Protein AF-A0A920DZ62-F1 (afdb_monomer)

pLDDT: mean 83.62, std 14.84, range [35.47, 98.31]

Foldseek 3Di:
DDPVPPVVVLVVVLLVVLVVCLVVVPDVVVLVVVLVVLVVVLVVLVVVLVVVLVCLVVPPPDPVVSVVSNVVSVVVNVSVNVSSVSSSVSSVVSNVVNVVVVD

Structure (mmCIF, N/CA/C/O backbone):
data_AF-A0A920DZ62-F1
#
_entry.id   AF-A0A920DZ62-F1
#
loop_
_atom_site.group_PDB
_atom_site.id
_atom_site.type_symbol
_atom_site.label_atom_id
_atom_site.label_alt_id
_atom_site.label_comp_id
_atom_site.label_asym_id
_atom_site.label_entity_id
_atom_site.label_seq_id
_atom_site.pdbx_PDB_ins_code
_atom_site.Cartn_x
_atom_site.Cartn_y
_atom_site.Cartn_z
_atom_site.occupancy
_atom_site.B_iso_or_equiv
_atom_site.auth_seq_id
_atom_site.auth_comp_id
_atom_site.auth_asym_id
_atom_site.auth_atom_id
_atom_site.pdbx_PDB_model_num
ATOM 1 N N . MET A 1 1 ? -17.264 12.840 -3.967 1.00 35.47 1 MET A N 1
ATOM 2 C CA . MET A 1 1 ? -15.870 12.625 -4.406 1.00 35.47 1 MET A CA 1
ATOM 3 C C . MET A 1 1 ? -15.793 11.176 -4.849 1.00 35.47 1 MET A C 1
ATOM 5 O O . MET A 1 1 ? -16.189 10.327 -4.066 1.00 35.47 1 MET A O 1
ATOM 9 N N . ASN A 1 2 ? -15.439 10.908 -6.109 1.00 47.06 2 ASN A N 1
ATOM 10 C CA . ASN A 1 2 ? -15.411 9.547 -6.656 1.00 47.06 2 ASN A CA 1
ATOM 11 C C . ASN A 1 2 ? -14.110 8.861 -6.224 1.00 47.06 2 ASN A C 1
ATOM 13 O O . ASN A 1 2 ? -13.047 9.218 -6.724 1.00 47.06 2 ASN A O 1
ATOM 17 N N . GLU A 1 3 ? -14.196 7.895 -5.312 1.00 51.69 3 GLU A N 1
ATOM 18 C CA . GLU A 1 3 ? -13.061 7.081 -4.840 1.00 51.69 3 GLU A CA 1
ATOM 19 C C . GLU A 1 3 ? -12.366 6.317 -5.983 1.00 51.69 3 GLU A C 1
ATOM 21 O O . GLU A 1 3 ? -11.165 6.068 -5.920 1.00 51.69 3 GLU A O 1
ATOM 26 N N . GLU A 1 4 ? -13.082 6.045 -7.080 1.00 53.84 4 GLU A N 1
ATOM 27 C CA . GLU A 1 4 ? -12.525 5.455 -8.305 1.00 53.84 4 GLU A CA 1
ATOM 28 C C . GLU A 1 4 ? -11.448 6.317 -8.987 1.00 53.84 4 GLU A C 1
ATOM 30 O O . GLU A 1 4 ? -10.603 5.772 -9.694 1.00 53.84 4 GLU A O 1
ATOM 35 N N . ASN A 1 5 ? -11.446 7.644 -8.804 1.00 63.09 5 ASN A N 1
ATOM 36 C CA . ASN A 1 5 ? -10.554 8.515 -9.581 1.00 63.09 5 ASN A CA 1
ATOM 37 C C . ASN A 1 5 ? -9.107 8.495 -9.080 1.00 63.09 5 ASN A C 1
ATOM 39 O O . ASN A 1 5 ? -8.189 8.426 -9.893 1.00 63.09 5 ASN A O 1
ATOM 43 N N . ASN A 1 6 ? -8.890 8.507 -7.764 1.00 66.38 6 ASN A N 1
ATOM 44 C CA . ASN A 1 6 ? -7.539 8.660 -7.220 1.00 66.38 6 ASN A CA 1
ATOM 45 C C . ASN A 1 6 ? -6.709 7.381 -7.417 1.00 66.38 6 ASN A C 1
ATOM 47 O O . ASN A 1 6 ? -5.567 7.441 -7.860 1.00 66.38 6 ASN A O 1
ATOM 51 N N . TRP A 1 7 ? -7.292 6.206 -7.160 1.00 74.50 7 TRP A N 1
ATOM 52 C CA . TRP A 1 7 ? -6.597 4.926 -7.348 1.00 74.50 7 TRP A CA 1
ATOM 53 C C . TRP A 1 7 ? -6.285 4.627 -8.813 1.00 74.50 7 TRP A C 1
ATOM 55 O O . TRP A 1 7 ? -5.259 4.019 -9.127 1.00 74.50 7 TRP A O 1
ATOM 65 N N . LYS A 1 8 ? -7.156 5.083 -9.717 1.00 78.06 8 LYS A N 1
ATOM 66 C CA . LYS A 1 8 ? -6.946 4.956 -11.153 1.00 78.06 8 LYS A CA 1
ATOM 67 C C . LYS A 1 8 ? -5.798 5.838 -11.638 1.00 78.06 8 LYS A C 1
ATOM 69 O O . LYS A 1 8 ? -4.919 5.316 -12.314 1.00 78.06 8 LYS A O 1
ATOM 74 N N . GLU A 1 9 ? -5.759 7.112 -11.241 1.00 81.50 9 GLU A N 1
ATOM 75 C CA . GLU A 1 9 ? -4.641 8.014 -11.570 1.00 81.50 9 GLU A CA 1
ATOM 76 C C . GLU A 1 9 ? -3.300 7.441 -11.095 1.00 81.50 9 GLU A C 1
ATOM 78 O O . GLU A 1 9 ? -2.350 7.345 -11.869 1.00 81.50 9 GLU A O 1
ATOM 83 N N . PHE A 1 10 ? -3.247 6.941 -9.861 1.00 71.75 10 PHE A N 1
ATOM 84 C CA . PHE A 1 10 ? -2.046 6.300 -9.328 1.00 71.75 10 PHE A CA 1
ATOM 85 C C . PHE A 1 10 ? -1.635 5.031 -10.101 1.00 71.75 10 PHE A C 1
ATOM 87 O O . PHE A 1 10 ? -0.449 4.803 -10.354 1.00 71.75 10 PHE A O 1
ATOM 94 N N . SER A 1 11 ? -2.593 4.189 -10.501 1.00 76.00 11 SER A N 1
ATOM 95 C CA . SER A 1 11 ? -2.324 3.003 -11.333 1.00 76.00 11 SER A CA 1
ATOM 96 C C . SER A 1 11 ? -1.810 3.377 -12.731 1.00 76.00 11 SER A C 1
ATOM 98 O O . SER A 1 11 ? -0.910 2.718 -13.279 1.00 76.00 11 SER A O 1
ATOM 100 N N . ASP A 1 12 ? -2.344 4.457 -13.302 1.00 84.12 12 ASP A N 1
ATOM 101 C CA . ASP A 1 12 ? -1.895 5.016 -14.574 1.00 84.12 12 ASP A CA 1
ATOM 102 C C . ASP A 1 12 ? -0.456 5.548 -14.458 1.00 84.12 12 ASP A C 1
ATOM 104 O O . ASP A 1 12 ? 0.379 5.253 -15.320 1.00 84.12 12 ASP A O 1
ATOM 108 N N . ASP A 1 13 ? -0.114 6.219 -13.356 1.00 83.69 13 ASP A N 1
ATOM 109 C CA . ASP A 1 13 ? 1.241 6.704 -13.078 1.00 83.69 13 ASP A CA 1
ATOM 110 C C . ASP A 1 13 ? 2.265 5.572 -12.954 1.00 83.69 13 ASP A C 1
ATOM 112 O O . ASP A 1 13 ? 3.330 5.642 -13.578 1.00 83.69 13 ASP A O 1
ATOM 116 N N . ILE A 1 14 ? 1.938 4.479 -12.250 1.00 81.31 14 ILE A N 1
ATOM 117 C CA . ILE A 1 14 ? 2.798 3.282 -12.219 1.00 81.31 14 ILE A CA 1
ATOM 118 C C . ILE A 1 14 ? 3.006 2.742 -13.636 1.00 81.31 14 ILE A C 1
ATOM 120 O O . ILE A 1 14 ? 4.122 2.388 -14.028 1.00 81.31 14 ILE A O 1
ATOM 124 N N . SER A 1 15 ? 1.932 2.653 -14.420 1.00 80.69 15 SER A N 1
ATOM 125 C CA . SER A 1 15 ? 2.000 2.130 -15.787 1.00 80.69 15 SER A CA 1
ATOM 126 C C . SER A 1 15 ? 2.893 3.002 -16.671 1.00 80.69 15 SER A C 1
ATOM 128 O O . SER A 1 15 ? 3.674 2.490 -17.475 1.00 80.69 15 SER A O 1
ATOM 130 N N . ASN A 1 16 ? 2.825 4.320 -16.499 1.00 83.62 16 ASN A N 1
ATOM 131 C CA . ASN A 1 16 ? 3.673 5.274 -17.204 1.00 83.62 16 ASN A CA 1
ATOM 132 C C . ASN A 1 16 ? 5.134 5.195 -16.746 1.00 83.62 16 ASN A C 1
ATOM 134 O O . ASN A 1 16 ? 6.036 5.253 -17.583 1.00 83.62 16 ASN A O 1
ATOM 138 N N . MET A 1 17 ? 5.382 5.008 -15.449 1.00 82.19 17 MET A N 1
ATOM 139 C CA . MET A 1 17 ? 6.719 4.766 -14.905 1.00 82.19 17 MET A CA 1
ATOM 140 C C . MET A 1 17 ? 7.337 3.493 -15.499 1.00 82.19 17 MET A C 1
ATOM 142 O O . MET A 1 17 ? 8.450 3.542 -16.015 1.00 82.19 17 MET A O 1
ATOM 146 N N . SER A 1 18 ? 6.594 2.381 -15.519 1.00 79.69 18 SER A N 1
ATOM 147 C CA . SER A 1 18 ? 7.035 1.114 -16.124 1.00 79.69 18 SER A CA 1
ATOM 148 C C . SER A 1 18 ? 7.407 1.281 -17.604 1.00 79.69 18 SER A C 1
ATOM 150 O O . SER A 1 18 ? 8.473 0.834 -18.025 1.00 79.69 18 SER A O 1
ATOM 152 N N . LYS A 1 19 ? 6.608 2.018 -18.392 1.00 81.31 19 LYS A N 1
ATOM 153 C CA . LYS A 1 19 ? 6.938 2.339 -19.797 1.00 81.31 19 LYS A CA 1
ATOM 154 C C . LYS A 1 19 ? 8.250 3.121 -19.936 1.00 81.31 19 LYS A C 1
ATOM 156 O O . LYS A 1 19 ? 9.039 2.814 -20.825 1.00 81.31 19 LYS A O 1
ATOM 161 N N . LYS A 1 20 ? 8.496 4.105 -19.064 1.00 81.88 20 LYS A N 1
ATOM 162 C CA . LYS A 1 20 ? 9.750 4.882 -19.055 1.00 81.88 20 LYS A CA 1
ATOM 163 C C . LYS A 1 20 ? 10.961 4.023 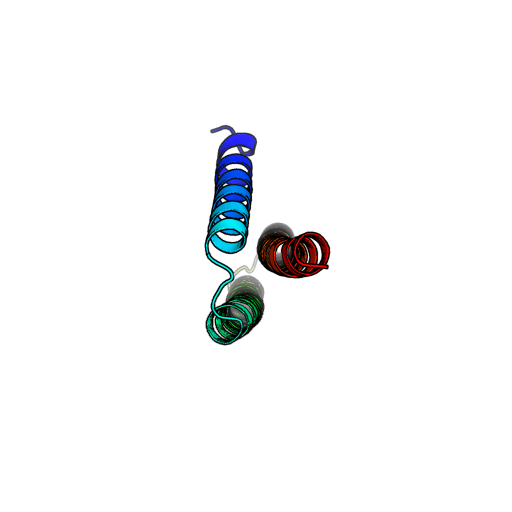-18.684 1.00 81.88 20 LYS A C 1
ATOM 165 O O . LYS A 1 20 ? 12.047 4.247 -19.207 1.00 81.88 20 LYS A O 1
ATOM 170 N N . ILE A 1 21 ? 10.783 3.044 -17.800 1.00 76.38 21 ILE A N 1
ATOM 171 C CA . ILE A 1 21 ? 11.838 2.082 -17.454 1.00 76.38 21 ILE A CA 1
ATOM 172 C C . ILE A 1 21 ? 12.141 1.192 -18.661 1.00 76.38 21 ILE A C 1
ATOM 174 O O . ILE A 1 21 ? 13.303 1.085 -19.043 1.00 76.38 21 ILE A O 1
ATOM 178 N N . LYS A 1 22 ? 11.108 0.658 -19.335 1.00 74.00 22 LYS A N 1
ATOM 179 C CA . LYS A 1 22 ? 11.269 -0.095 -20.595 1.00 74.00 22 LYS A CA 1
ATOM 180 C C . LYS A 1 22 ? 12.102 0.677 -21.622 1.00 74.00 22 LYS A C 1
ATOM 182 O O . LYS A 1 22 ? 13.053 0.131 -22.178 1.00 74.00 22 LYS A O 1
ATOM 187 N N . SER A 1 23 ? 11.797 1.959 -21.838 1.00 75.38 23 SER A N 1
ATOM 188 C CA . SER A 1 23 ? 12.507 2.773 -22.832 1.00 75.38 23 SER A CA 1
ATOM 189 C C . SER A 1 23 ? 13.964 3.083 -22.468 1.00 75.38 23 SER A C 1
ATOM 191 O O . SER A 1 23 ? 14.757 3.327 -23.370 1.00 75.38 23 SER A O 1
ATOM 193 N N . ASN A 1 24 ? 14.332 3.048 -21.181 1.00 71.94 24 ASN A N 1
ATOM 194 C CA . ASN A 1 24 ? 15.632 3.520 -20.681 1.00 71.94 24 ASN A CA 1
ATOM 195 C C . ASN A 1 24 ? 16.470 2.431 -19.976 1.00 71.94 24 ASN A C 1
ATOM 197 O O . ASN A 1 24 ? 17.373 2.763 -19.222 1.00 71.94 24 ASN A O 1
ATOM 201 N N . ILE A 1 25 ? 16.183 1.140 -20.195 1.00 66.88 25 ILE A N 1
ATOM 202 C CA . ILE A 1 25 ? 16.767 -0.006 -19.451 1.00 66.88 25 ILE A CA 1
ATOM 203 C C . ILE A 1 25 ? 18.289 -0.215 -19.574 1.00 66.88 25 ILE A C 1
ATOM 205 O O . ILE A 1 25 ? 18.810 -1.210 -19.098 1.00 66.88 25 ILE A O 1
ATOM 209 N N . THR A 1 26 ? 19.028 0.701 -20.190 1.00 62.56 26 THR A N 1
ATOM 210 C CA . THR A 1 26 ? 20.467 0.538 -20.448 1.00 62.56 26 THR A CA 1
ATOM 211 C C . THR A 1 26 ? 21.327 0.343 -19.189 1.00 62.56 26 THR A C 1
ATOM 213 O O . THR A 1 26 ? 22.448 -0.130 -19.332 1.00 62.56 26 THR A O 1
ATOM 216 N N . ASP A 1 27 ? 20.807 0.634 -17.987 1.00 63.19 27 ASP A N 1
ATOM 217 C CA . ASP A 1 27 ? 21.531 0.526 -16.714 1.00 63.19 27 ASP A CA 1
ATOM 218 C C . ASP A 1 27 ? 20.795 -0.381 -15.701 1.00 63.19 27 ASP A C 1
ATOM 220 O O . ASP A 1 27 ? 19.868 0.058 -15.014 1.00 63.19 27 ASP A O 1
ATOM 224 N N . GLU A 1 28 ? 21.215 -1.646 -15.573 1.00 64.56 28 GLU A N 1
ATOM 225 C CA . GLU A 1 28 ? 20.637 -2.623 -14.626 1.00 64.56 28 GLU A CA 1
ATOM 226 C C . GLU A 1 28 ? 20.742 -2.192 -13.146 1.00 64.56 28 GLU A C 1
ATOM 228 O O . GLU A 1 28 ? 19.846 -2.489 -12.353 1.00 64.56 28 GLU A O 1
ATOM 233 N N . GLU A 1 29 ? 21.790 -1.450 -12.766 1.00 64.69 29 GLU A N 1
ATOM 234 C CA . GLU A 1 29 ? 22.032 -0.992 -11.383 1.00 64.69 29 GLU A CA 1
ATOM 235 C C . GLU A 1 29 ? 20.924 -0.044 -10.885 1.00 64.69 29 GLU A C 1
ATOM 237 O O . GLU A 1 29 ? 20.355 -0.243 -9.810 1.00 64.69 29 GLU A O 1
ATOM 242 N N . ASN A 1 30 ? 20.505 0.908 -11.726 1.00 76.56 30 ASN A N 1
ATOM 243 C CA . ASN A 1 30 ? 19.446 1.875 -11.405 1.00 76.56 30 ASN A CA 1
ATOM 244 C C . ASN A 1 30 ? 18.081 1.206 -11.154 1.00 76.56 30 ASN A C 1
ATOM 246 O O . ASN A 1 30 ? 17.206 1.748 -10.473 1.00 76.56 30 ASN A O 1
ATOM 250 N N . ILE A 1 31 ? 17.874 0.024 -11.728 1.00 81.38 31 ILE A N 1
ATOM 251 C CA . ILE A 1 31 ? 16.619 -0.720 -11.652 1.00 81.38 31 ILE A CA 1
ATOM 252 C C . ILE A 1 31 ? 16.542 -1.513 -10.352 1.00 81.38 31 ILE A C 1
ATOM 254 O O . ILE A 1 31 ? 15.477 -1.576 -9.730 1.00 81.38 31 ILE A O 1
ATOM 258 N N . GLU A 1 32 ? 17.652 -2.117 -9.936 1.00 82.81 32 GLU A N 1
ATOM 259 C CA . GLU A 1 32 ? 17.710 -2.835 -8.667 1.00 82.81 32 GLU A CA 1
ATOM 260 C C . GLU A 1 32 ? 17.571 -1.867 -7.483 1.00 82.81 32 GLU A C 1
ATOM 262 O O . GLU A 1 32 ? 16.800 -2.131 -6.558 1.00 82.81 32 GLU A O 1
ATOM 267 N N . ASP A 1 33 ? 18.181 -0.683 -7.568 1.00 86.00 33 ASP A N 1
ATOM 268 C CA . ASP A 1 33 ? 17.995 0.394 -6.588 1.00 86.00 33 ASP A CA 1
ATOM 269 C C . ASP A 1 33 ? 16.542 0.876 -6.502 1.00 86.00 33 ASP A C 1
AT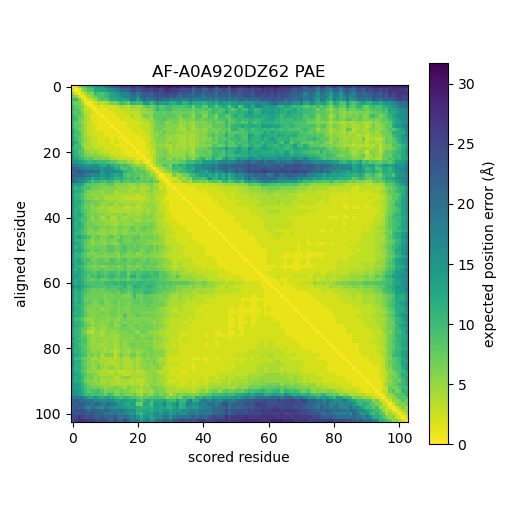OM 271 O O . ASP A 1 33 ? 16.012 1.109 -5.407 1.00 86.00 33 ASP A O 1
ATOM 275 N N . LEU A 1 34 ? 15.846 0.964 -7.639 1.00 86.81 34 LEU A N 1
ATOM 276 C CA . LEU A 1 34 ? 14.422 1.290 -7.663 1.00 86.81 34 LEU A CA 1
ATOM 277 C C . LEU A 1 34 ? 13.577 0.194 -6.995 1.00 86.81 34 LEU A C 1
ATOM 279 O O . LEU A 1 34 ? 12.698 0.500 -6.186 1.00 86.81 34 LEU A O 1
ATOM 283 N N . LYS A 1 35 ? 13.843 -1.087 -7.285 1.00 87.69 35 LYS A N 1
ATOM 284 C CA . LYS A 1 35 ? 13.157 -2.215 -6.628 1.00 87.69 35 LYS A CA 1
ATOM 285 C C . LYS A 1 35 ? 13.391 -2.208 -5.118 1.00 87.69 35 LYS A C 1
ATOM 287 O O . LYS A 1 35 ? 12.444 -2.422 -4.357 1.00 87.69 35 LYS A O 1
ATOM 292 N N . ASN A 1 36 ? 14.618 -1.929 -4.686 1.00 90.62 36 ASN A N 1
ATOM 293 C CA . ASN A 1 36 ? 14.971 -1.811 -3.274 1.00 90.62 36 ASN A CA 1
ATOM 294 C C . ASN A 1 36 ? 14.263 -0.625 -2.608 1.00 90.62 36 ASN A C 1
ATOM 296 O O . ASN A 1 36 ? 13.718 -0.776 -1.515 1.00 90.62 36 ASN A O 1
ATOM 300 N N . SER A 1 37 ? 14.168 0.516 -3.292 1.00 91.50 37 SER A N 1
ATOM 301 C CA . SER A 1 37 ? 13.433 1.693 -2.813 1.00 91.50 37 SER A CA 1
ATOM 302 C C . SER A 1 37 ? 11.933 1.416 -2.650 1.00 91.50 37 SER A C 1
ATOM 304 O O . SER A 1 37 ? 11.333 1.797 -1.642 1.00 91.50 37 SER A O 1
ATOM 306 N N . LEU A 1 38 ? 11.314 0.689 -3.590 1.00 91.56 38 LEU A N 1
ATOM 307 C CA . LEU A 1 38 ? 9.916 0.254 -3.472 1.00 91.56 38 LEU A CA 1
ATOM 308 C C . LEU A 1 38 ? 9.726 -0.729 -2.307 1.00 91.56 38 LEU A C 1
ATOM 310 O O . LEU A 1 38 ? 8.770 -0.602 -1.543 1.00 91.56 38 LEU A O 1
ATOM 314 N N . LYS A 1 39 ? 10.662 -1.664 -2.101 1.00 92.88 39 LYS A N 1
ATOM 315 C CA . LYS A 1 39 ? 10.640 -2.564 -0.938 1.00 92.88 39 LYS A CA 1
ATOM 316 C C . LYS A 1 39 ? 10.714 -1.782 0.380 1.00 92.88 39 LYS A C 1
ATOM 318 O O . LYS A 1 39 ? 9.880 -2.003 1.256 1.00 92.88 39 LYS A O 1
ATOM 323 N N . ALA A 1 40 ? 11.648 -0.839 0.495 1.00 94.81 40 ALA A N 1
ATOM 324 C CA . ALA A 1 40 ? 11.780 0.018 1.673 1.00 94.81 40 ALA A CA 1
ATOM 325 C C . ALA A 1 40 ? 10.518 0.866 1.912 1.00 94.81 40 ALA A C 1
ATOM 327 O O . ALA A 1 40 ? 10.072 1.026 3.046 1.00 94.81 40 ALA A O 1
ATOM 328 N 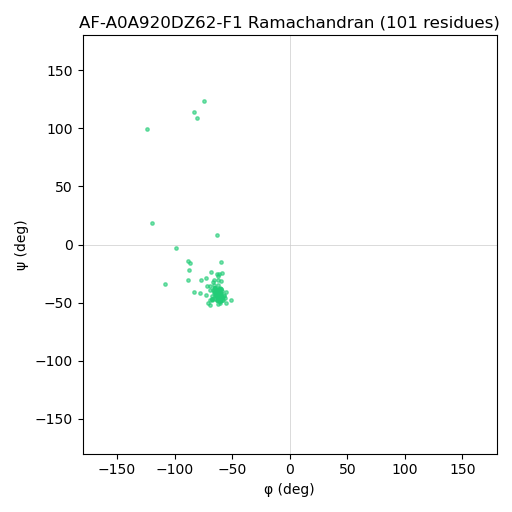N . THR A 1 41 ? 9.879 1.345 0.841 1.00 91.75 41 THR A N 1
ATOM 329 C CA . THR A 1 41 ? 8.602 2.069 0.922 1.00 91.75 41 THR A CA 1
ATOM 330 C C . THR A 1 41 ? 7.494 1.191 1.510 1.00 91.75 41 THR A C 1
ATOM 332 O O . THR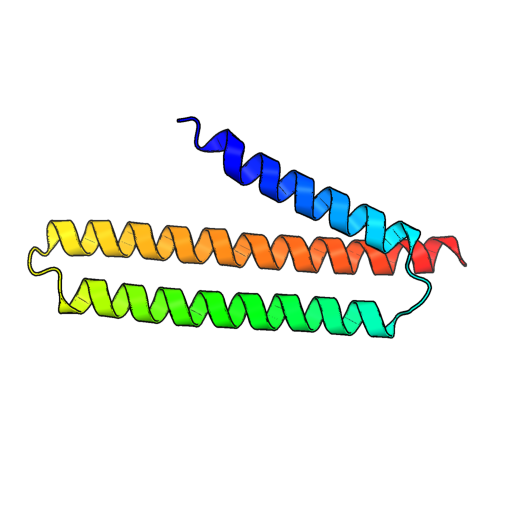 A 1 41 ? 6.768 1.635 2.399 1.00 91.75 41 THR A O 1
ATOM 335 N N . LYS A 1 42 ? 7.385 -0.075 1.084 1.00 92.50 42 LYS A N 1
ATOM 336 C CA . LYS A 1 42 ? 6.414 -1.032 1.644 1.00 92.50 42 LYS A CA 1
ATOM 337 C C . LYS A 1 42 ? 6.639 -1.291 3.137 1.00 92.50 42 LYS A C 1
ATOM 339 O O . LYS A 1 42 ? 5.679 -1.373 3.909 1.00 92.50 42 LYS A O 1
ATOM 344 N N . GLU A 1 43 ? 7.897 -1.417 3.550 1.00 94.00 43 GLU A N 1
ATOM 345 C CA . GLU A 1 43 ? 8.267 -1.576 4.960 1.00 94.00 43 GLU A CA 1
ATOM 346 C C . GLU A 1 43 ? 7.892 -0.321 5.761 1.00 94.00 43 GLU A C 1
ATOM 348 O O . GLU A 1 43 ? 7.253 -0.427 6.808 1.00 94.00 43 GLU A O 1
ATOM 353 N N . SER A 1 44 ? 8.172 0.868 5.218 1.00 94.62 44 SER A N 1
ATOM 354 C CA . SER A 1 44 ? 7.775 2.143 5.823 1.00 94.62 44 SER A CA 1
ATOM 355 C C . SER A 1 44 ? 6.259 2.256 6.000 1.00 94.62 44 SER A C 1
ATOM 357 O O . SER A 1 44 ? 5.804 2.615 7.082 1.00 94.62 44 SER A O 1
ATOM 359 N N . ILE A 1 45 ? 5.467 1.905 4.979 1.00 93.12 45 ILE A N 1
ATOM 360 C CA . ILE A 1 45 ? 3.996 1.858 5.061 1.00 93.12 45 ILE A CA 1
ATOM 361 C C . ILE A 1 45 ? 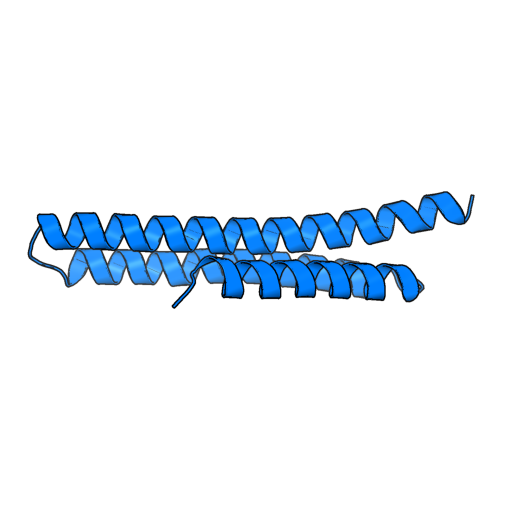3.563 0.908 6.180 1.00 93.12 45 ILE A C 1
ATOM 363 O O . ILE A 1 45 ? 2.741 1.269 7.020 1.00 93.12 45 ILE A O 1
ATOM 367 N N . SER A 1 46 ? 4.136 -0.297 6.233 1.00 94.56 46 SER A N 1
ATOM 368 C CA . SER A 1 46 ? 3.779 -1.282 7.258 1.00 94.56 46 SER A CA 1
ATOM 369 C C . SER A 1 46 ? 4.021 -0.764 8.675 1.00 94.56 46 SER A C 1
ATOM 371 O O . SER A 1 46 ? 3.174 -0.990 9.543 1.00 94.56 46 SER A O 1
ATOM 373 N N . ASN A 1 47 ? 5.128 -0.047 8.885 1.00 96.31 47 ASN A N 1
ATOM 374 C CA . ASN A 1 47 ? 5.477 0.557 10.167 1.00 96.31 47 ASN A CA 1
ATOM 375 C C . ASN A 1 47 ? 4.536 1.716 10.518 1.00 96.31 47 ASN A C 1
ATOM 377 O O . ASN A 1 47 ? 3.911 1.680 11.575 1.00 96.31 47 ASN A O 1
ATOM 381 N N . SER A 1 48 ? 4.348 2.688 9.618 1.00 96.50 48 SER A N 1
ATOM 382 C CA . SER A 1 48 ? 3.481 3.851 9.867 1.00 96.50 48 SER A CA 1
ATOM 383 C C . SER A 1 48 ? 2.027 3.459 10.143 1.00 96.50 48 SER A C 1
ATOM 385 O O . SER A 1 48 ? 1.393 4.005 11.043 1.00 96.50 48 SER A O 1
ATOM 387 N N . PHE A 1 49 ? 1.483 2.481 9.413 1.00 97.19 49 PHE A N 1
ATOM 388 C CA . PHE A 1 49 ? 0.136 1.982 9.695 1.00 97.19 49 PHE A CA 1
ATOM 389 C C . PHE A 1 49 ? 0.077 1.142 10.979 1.00 97.19 49 PHE A C 1
ATOM 391 O O . PHE A 1 49 ? -0.955 1.137 11.641 1.00 97.19 49 PHE A O 1
ATOM 398 N N . GLY A 1 50 ? 1.164 0.462 11.360 1.00 97.12 50 GLY A N 1
ATOM 399 C CA . GLY A 1 50 ? 1.272 -0.204 12.662 1.00 97.12 50 GLY A CA 1
ATOM 400 C C . GLY A 1 50 ? 1.210 0.787 13.827 1.00 97.12 50 GLY A C 1
ATOM 401 O O . GLY A 1 50 ? 0.471 0.565 14.783 1.00 97.12 50 GLY A O 1
ATOM 402 N N . GLU A 1 51 ? 1.914 1.912 13.715 1.00 98.00 51 GLU A N 1
ATOM 403 C CA . GLU A 1 51 ? 1.833 3.014 14.680 1.00 98.00 51 GLU A CA 1
ATOM 404 C C . GLU A 1 51 ? 0.420 3.608 14.736 1.00 98.00 51 GLU A C 1
ATOM 406 O O . GLU A 1 51 ? -0.114 3.838 15.819 1.00 98.00 51 GLU A O 1
ATOM 411 N N . LEU A 1 52 ? -0.230 3.803 13.583 1.00 97.31 52 LEU A N 1
ATOM 412 C CA . LEU A 1 52 ? -1.601 4.311 13.535 1.00 97.31 52 LEU A CA 1
ATOM 413 C C . LEU A 1 52 ? -2.602 3.355 14.202 1.00 97.31 52 LEU A C 1
ATOM 415 O O . LEU A 1 52 ? -3.461 3.812 14.953 1.00 97.31 52 LEU A O 1
ATOM 419 N N . ILE A 1 53 ? -2.469 2.043 13.977 1.00 98.06 53 ILE A N 1
ATOM 420 C CA . ILE A 1 53 ? -3.251 1.011 14.677 1.00 98.06 53 ILE A CA 1
ATOM 421 C C . ILE A 1 53 ? -3.085 1.163 16.191 1.00 98.06 53 ILE A C 1
ATOM 423 O O . ILE A 1 53 ? -4.081 1.290 16.899 1.00 98.06 53 ILE A O 1
ATOM 427 N N . GLN A 1 54 ? -1.844 1.250 16.681 1.00 98.00 54 GLN A N 1
ATOM 428 C CA . GLN A 1 54 ? -1.576 1.427 18.111 1.00 98.00 54 GLN A CA 1
ATOM 429 C C . GLN A 1 54 ? -2.169 2.728 18.661 1.00 98.00 54 GLN A C 1
ATOM 431 O O . GLN A 1 54 ? -2.669 2.758 19.785 1.00 98.00 54 GLN A O 1
ATOM 436 N N . ILE A 1 55 ? -2.124 3.819 17.894 1.00 97.81 55 ILE A N 1
ATOM 437 C CA . ILE A 1 55 ? -2.753 5.082 18.290 1.00 97.81 55 ILE A CA 1
ATOM 438 C C . ILE A 1 55 ? -4.265 4.888 18.435 1.00 97.81 55 ILE A C 1
ATOM 440 O O . ILE A 1 55 ? -4.822 5.304 19.451 1.00 97.81 55 ILE A O 1
ATOM 444 N N . VAL A 1 56 ? -4.931 4.236 17.477 1.00 97.56 56 VAL A N 1
ATOM 445 C CA . VAL A 1 56 ? -6.376 3.962 17.559 1.00 97.56 56 VAL A CA 1
ATOM 446 C C . VAL A 1 56 ? -6.699 3.108 18.786 1.00 97.56 56 VAL A C 1
ATOM 448 O O . VAL A 1 56 ? -7.546 3.508 19.583 1.00 97.56 56 VAL A O 1
ATOM 451 N N . GLU A 1 57 ? -5.986 1.995 18.987 1.00 97.06 57 GLU A N 1
ATOM 452 C CA . GLU A 1 57 ? -6.190 1.082 20.124 1.00 97.06 57 GLU A CA 1
ATOM 453 C C . GLU A 1 57 ? -6.084 1.794 21.479 1.00 97.06 57 GLU A C 1
ATOM 455 O O . GLU A 1 57 ? -6.879 1.533 22.384 1.00 97.06 57 GLU A O 1
ATOM 460 N N . ASN A 1 58 ? -5.119 2.708 21.615 1.00 97.75 58 ASN A N 1
ATOM 461 C CA . ASN A 1 58 ? -4.815 3.371 22.883 1.00 97.75 58 ASN A CA 1
ATOM 462 C C . ASN A 1 58 ? -5.645 4.636 23.146 1.00 97.75 58 ASN A C 1
ATOM 464 O O . ASN A 1 58 ? -5.749 5.068 24.297 1.00 97.75 58 ASN A O 1
ATOM 468 N N . THR A 1 59 ? -6.197 5.271 22.108 1.00 97.56 59 THR A N 1
ATOM 469 C CA . THR A 1 59 ? -6.867 6.578 22.242 1.00 97.56 59 THR A CA 1
ATOM 470 C C . THR A 1 59 ? -8.381 6.501 22.104 1.00 97.56 59 THR A C 1
ATOM 472 O O . THR A 1 59 ? -9.089 7.247 22.788 1.00 97.56 59 THR A O 1
ATOM 475 N N . VAL A 1 60 ? -8.895 5.598 21.267 1.00 97.12 60 VAL A N 1
ATOM 476 C CA . VAL A 1 60 ? -10.335 5.439 21.064 1.00 97.12 60 VAL A CA 1
ATOM 477 C C . VAL A 1 60 ? -10.881 4.549 22.172 1.00 97.12 60 VAL A C 1
ATOM 479 O O . VAL A 1 60 ? -10.516 3.387 22.294 1.00 97.12 60 VAL A O 1
ATOM 482 N N . LYS A 1 61 ? -11.731 5.111 23.034 1.00 96.44 61 LYS A N 1
ATOM 483 C CA . LYS A 1 61 ? -12.269 4.390 24.201 1.00 96.44 61 LYS A CA 1
ATOM 484 C C . LYS A 1 61 ? -13.547 3.621 23.904 1.00 9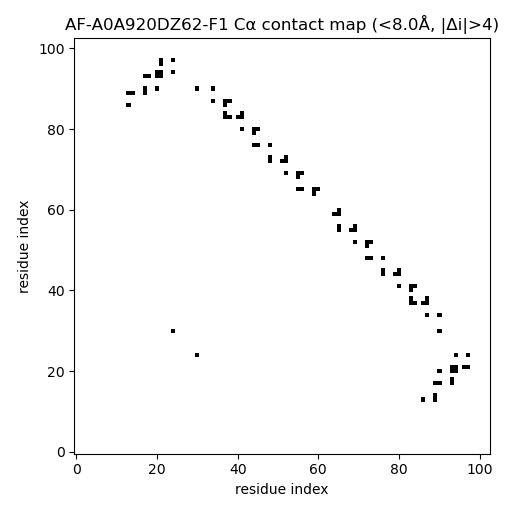6.44 61 LYS A C 1
ATOM 486 O O . LYS A 1 61 ? -13.811 2.634 24.574 1.00 96.44 61 LYS A O 1
ATOM 491 N N . ASP A 1 62 ? -14.332 4.127 22.964 1.00 98.19 62 ASP A N 1
ATOM 492 C CA . ASP A 1 62 ? -15.563 3.494 22.517 1.00 98.19 62 ASP A CA 1
ATOM 493 C C . ASP A 1 62 ? -15.211 2.283 21.649 1.00 98.19 62 ASP A C 1
ATOM 495 O O . ASP A 1 62 ? -14.437 2.417 20.700 1.00 98.19 62 ASP A O 1
ATOM 499 N N . ASP A 1 63 ? -15.701 1.105 22.027 1.00 97.19 63 ASP A N 1
ATOM 500 C CA . ASP A 1 63 ? -15.282 -0.149 21.402 1.00 97.19 63 ASP A CA 1
ATOM 501 C C . ASP A 1 63 ? -15.831 -0.301 19.977 1.00 97.19 63 ASP A C 1
ATOM 503 O O . ASP A 1 63 ? -15.087 -0.755 19.107 1.00 97.19 63 ASP A O 1
ATOM 507 N N . ASP A 1 64 ? -17.050 0.176 19.707 1.00 96.62 64 ASP A N 1
ATOM 508 C CA . ASP A 1 64 ? -17.649 0.124 18.369 1.00 96.62 64 ASP A CA 1
ATOM 509 C C . ASP A 1 64 ? -16.884 1.051 17.408 1.00 96.62 64 ASP A C 1
ATOM 511 O O . ASP A 1 64 ? -16.459 0.646 16.324 1.00 96.62 64 ASP A O 1
ATOM 515 N N . ILE A 1 65 ? -16.606 2.291 17.835 1.00 97.38 65 ILE A N 1
ATOM 516 C CA . ILE A 1 65 ? -15.830 3.251 17.031 1.00 97.38 65 ILE A CA 1
ATOM 517 C C . ILE A 1 65 ? -14.386 2.768 16.837 1.00 97.38 65 ILE A C 1
ATOM 519 O O . ILE A 1 65 ? -13.795 2.977 15.774 1.00 97.38 65 ILE A O 1
ATOM 523 N N . LYS A 1 66 ? -13.791 2.1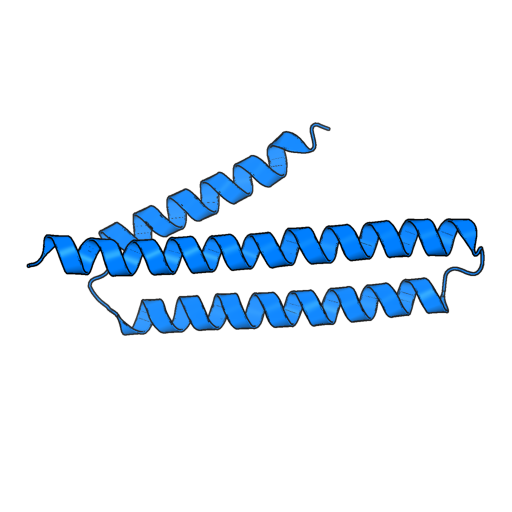37 17.857 1.00 98.31 66 LYS A N 1
ATOM 524 C CA . LYS A 1 66 ? -12.435 1.581 17.778 1.00 98.31 66 LYS A CA 1
ATOM 525 C C . LYS A 1 66 ? -12.372 0.471 16.741 1.00 98.31 66 LYS A C 1
ATOM 527 O O . LYS A 1 66 ? -11.468 0.490 15.911 1.00 98.31 66 LYS A O 1
ATOM 532 N N . GLU A 1 67 ? -13.313 -0.467 16.769 1.00 98.12 67 GLU A N 1
ATOM 533 C CA . GLU A 1 67 ? -13.354 -1.570 15.812 1.00 98.12 67 GLU A CA 1
ATOM 534 C C . GLU A 1 67 ? -13.514 -1.058 14.373 1.00 98.12 67 GLU A C 1
ATOM 536 O O . GLU A 1 67 ? -12.735 -1.438 13.493 1.00 98.12 67 GLU A O 1
ATOM 541 N N . ASP A 1 68 ? -14.428 -0.114 14.139 1.00 97.56 68 ASP A N 1
ATOM 542 C CA . ASP A 1 68 ? -14.605 0.515 12.826 1.00 97.56 68 ASP A CA 1
ATOM 543 C C . ASP A 1 68 ? -13.336 1.234 12.344 1.00 97.56 68 ASP A C 1
ATOM 545 O O . ASP A 1 68 ? -12.911 1.073 11.192 1.00 97.56 68 ASP A O 1
ATOM 549 N N . ALA A 1 69 ? -12.683 1.992 13.229 1.00 97.56 69 ALA A N 1
ATOM 550 C CA . ALA A 1 69 ? -11.443 2.691 12.915 1.00 97.56 69 ALA A CA 1
ATOM 551 C C . ALA A 1 69 ? -10.301 1.714 12.596 1.00 97.56 69 ALA A C 1
ATOM 553 O O . ALA A 1 69 ? -9.590 1.898 11.606 1.00 97.56 69 ALA A O 1
ATOM 554 N N . LEU A 1 70 ? -10.139 0.646 13.382 1.00 98.06 70 LEU A N 1
ATOM 555 C CA . LEU A 1 70 ? -9.131 -0.386 13.137 1.00 98.06 70 LEU A CA 1
ATOM 556 C C . LEU A 1 70 ? -9.372 -1.108 11.813 1.00 98.06 70 LEU A C 1
ATOM 558 O O . LEU A 1 70 ? -8.424 -1.351 11.062 1.00 98.06 70 LEU A O 1
ATOM 562 N N . ASN A 1 71 ? -10.627 -1.409 11.490 1.00 97.31 71 ASN A N 1
ATOM 563 C CA . ASN A 1 71 ? -10.993 -2.020 10.219 1.00 97.31 71 ASN A CA 1
ATOM 564 C C . ASN A 1 71 ? -10.638 -1.113 9.034 1.00 97.31 71 ASN A C 1
ATOM 566 O O . ASN A 1 71 ? -10.062 -1.585 8.050 1.00 97.31 71 ASN A O 1
ATOM 570 N N . LEU A 1 72 ? -10.924 0.189 9.128 1.00 95.50 72 LEU A N 1
ATOM 571 C CA . LEU A 1 72 ? -10.557 1.159 8.096 1.00 95.50 72 LEU A CA 1
ATOM 572 C C . LEU A 1 72 ? -9.034 1.270 7.927 1.00 95.50 72 LEU A C 1
ATOM 574 O O . LEU A 1 72 ? -8.529 1.184 6.808 1.00 95.50 72 LEU A O 1
ATOM 578 N N . VAL A 1 73 ? -8.291 1.411 9.027 1.00 95.62 73 VAL A N 1
ATOM 579 C CA . VAL A 1 73 ? -6.824 1.540 9.002 1.00 95.62 73 VAL A CA 1
ATOM 580 C C . VAL A 1 73 ? -6.168 0.289 8.409 1.00 95.62 73 VAL A C 1
ATOM 582 O O . VAL A 1 73 ? -5.252 0.402 7.592 1.00 95.62 73 VAL A O 1
ATOM 585 N N . ASN A 1 74 ? -6.661 -0.906 8.749 1.00 95.94 74 ASN A N 1
ATOM 586 C CA . ASN A 1 74 ? -6.161 -2.157 8.176 1.00 95.94 74 ASN A CA 1
ATOM 587 C C . ASN A 1 74 ? -6.450 -2.277 6.673 1.00 95.94 74 ASN A C 1
ATOM 589 O O . ASN A 1 74 ? -5.574 -2.717 5.924 1.00 95.94 74 ASN A O 1
ATOM 593 N N . LYS A 1 75 ? -7.636 -1.855 6.210 1.00 95.12 75 LYS A N 1
ATOM 594 C CA . LYS A 1 75 ? -7.956 -1.812 4.773 1.00 95.12 75 LYS A CA 1
ATOM 595 C C . LYS A 1 75 ? -7.007 -0.880 4.021 1.00 95.12 75 LYS A C 1
ATOM 597 O O . LYS A 1 75 ? -6.400 -1.307 3.043 1.00 95.12 75 LYS A O 1
ATOM 602 N N . LEU A 1 76 ? -6.791 0.333 4.533 1.00 91.38 76 LEU A N 1
ATOM 603 C CA . LEU A 1 76 ? -5.867 1.301 3.933 1.00 91.38 76 LEU A CA 1
ATOM 604 C C . LEU A 1 76 ? -4.427 0.773 3.875 1.00 91.38 76 LEU A C 1
ATOM 606 O O . LEU A 1 76 ? -3.764 0.895 2.845 1.00 91.38 76 LEU A O 1
ATOM 610 N N . LYS A 1 77 ? -3.948 0.128 4.949 1.00 93.81 77 LYS A N 1
ATOM 611 C CA . LYS A 1 77 ? -2.630 -0.527 4.976 1.00 93.81 77 LYS A CA 1
ATOM 612 C C . LYS A 1 77 ? -2.495 -1.571 3.867 1.00 93.81 77 LYS A C 1
ATOM 614 O O . LYS A 1 77 ? -1.446 -1.654 3.221 1.00 93.81 77 LYS A O 1
ATOM 619 N N . HIS A 1 78 ? -3.529 -2.391 3.683 1.00 93.19 78 HIS A N 1
ATOM 620 C CA . HIS A 1 78 ? -3.534 -3.452 2.683 1.00 93.19 78 HIS A CA 1
ATOM 621 C C . HIS A 1 78 ? -3.539 -2.884 1.261 1.00 93.19 78 HIS A C 1
ATOM 623 O O . HIS A 1 78 ? -2.694 -3.273 0.459 1.00 93.19 78 HIS A O 1
ATOM 629 N N . GLU A 1 79 ? -4.411 -1.916 0.973 1.00 89.38 79 GLU A N 1
ATOM 630 C CA . GLU A 1 79 ? -4.478 -1.250 -0.334 1.00 89.38 79 GLU A CA 1
ATOM 631 C C . GLU A 1 79 ? -3.148 -0.584 -0.701 1.00 89.38 79 GLU A C 1
ATOM 633 O O . GLU A 1 79 ? -2.612 -0.827 -1.782 1.00 89.38 79 GLU A O 1
ATOM 638 N N . MET A 1 80 ? -2.552 0.167 0.229 1.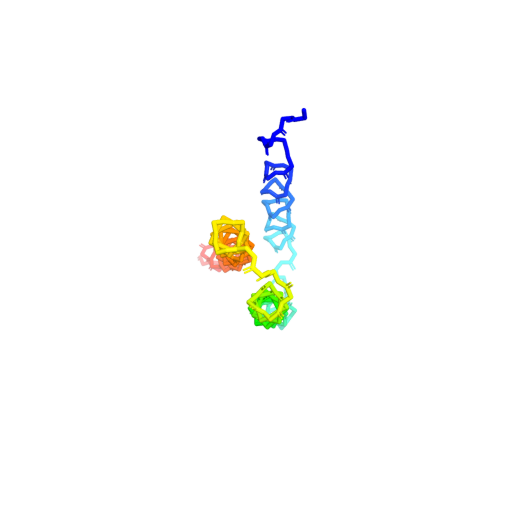00 89.19 80 MET A N 1
ATOM 639 C CA . MET A 1 80 ? -1.256 0.817 0.015 1.00 89.19 80 MET A CA 1
ATOM 640 C C . MET A 1 80 ? -0.110 -0.189 -0.166 1.00 89.19 80 MET A C 1
ATOM 642 O O . MET A 1 80 ? 0.779 0.027 -0.988 1.00 89.19 80 MET A O 1
ATOM 646 N N . SER A 1 81 ? -0.121 -1.310 0.562 1.00 91.81 81 SER A N 1
ATOM 647 C CA . SER A 1 81 ? 0.892 -2.362 0.381 1.00 91.81 81 SER A CA 1
ATOM 648 C C . SER A 1 81 ? 0.773 -3.030 -0.987 1.00 91.81 81 SER A C 1
ATOM 650 O O . SER A 1 81 ? 1.774 -3.161 -1.691 1.00 91.81 81 SER A O 1
ATOM 652 N N . ASN A 1 82 ? -0.447 -3.403 -1.382 1.00 90.38 82 ASN A N 1
ATOM 653 C CA . ASN A 1 82 ? -0.720 -4.023 -2.680 1.00 90.38 82 ASN A CA 1
ATOM 654 C C . ASN A 1 82 ? -0.368 -3.081 -3.835 1.00 90.38 82 ASN A C 1
ATOM 656 O O . ASN A 1 82 ? 0.101 -3.520 -4.885 1.00 90.38 82 ASN A O 1
ATOM 660 N N . PHE A 1 83 ? -0.568 -1.779 -3.637 1.00 87.75 83 PHE A N 1
ATOM 661 C CA . PHE A 1 83 ? -0.182 -0.759 -4.598 1.00 87.75 83 PHE A CA 1
ATOM 662 C C . PHE A 1 83 ? 1.331 -0.758 -4.857 1.00 87.75 83 PHE A C 1
ATOM 664 O O . PHE A 1 83 ? 1.766 -0.807 -6.009 1.00 87.75 83 PHE A O 1
ATOM 671 N N . VAL A 1 84 ? 2.146 -0.769 -3.798 1.00 90.19 84 VAL A N 1
ATOM 672 C CA . VAL A 1 84 ? 3.611 -0.821 -3.928 1.00 90.19 84 VAL A CA 1
ATOM 673 C C . VAL A 1 84 ? 4.081 -2.147 -4.530 1.00 90.19 84 VAL A C 1
ATOM 675 O O . VAL A 1 84 ? 4.999 -2.152 -5.353 1.00 90.19 84 VAL A O 1
ATOM 678 N N . ASP A 1 85 ? 3.431 -3.261 -4.185 1.00 91.31 85 ASP A N 1
ATOM 679 C CA . ASP A 1 85 ? 3.708 -4.559 -4.810 1.00 91.31 85 ASP A CA 1
ATOM 680 C C . ASP A 1 85 ? 3.432 -4.525 -6.317 1.00 91.31 85 ASP A C 1
ATOM 682 O O . ASP A 1 85 ? 4.305 -4.884 -7.107 1.00 91.31 85 ASP A O 1
ATOM 686 N N . SER A 1 86 ? 2.287 -3.973 -6.725 1.00 90.00 86 SER A N 1
ATOM 687 C CA . SER A 1 86 ? 1.923 -3.807 -8.140 1.00 90.00 86 SER A CA 1
ATOM 688 C C . SER A 1 86 ? 2.937 -2.940 -8.894 1.00 90.00 86 SER A C 1
ATOM 690 O O . SER A 1 86 ? 3.270 -3.212 -10.050 1.00 90.00 86 SER A O 1
ATOM 692 N N . ALA A 1 87 ? 3.460 -1.893 -8.246 1.00 88.06 87 ALA A N 1
ATOM 693 C CA . ALA A 1 87 ? 4.519 -1.069 -8.817 1.00 88.06 87 ALA A CA 1
ATOM 694 C C . ALA A 1 87 ? 5.798 -1.879 -9.045 1.00 88.06 87 ALA A C 1
ATOM 696 O O . ALA A 1 87 ? 6.369 -1.847 -10.136 1.00 88.06 87 ALA A O 1
ATOM 697 N N . ARG A 1 88 ? 6.228 -2.644 -8.038 1.00 90.62 88 ARG A N 1
ATOM 698 C CA . ARG A 1 88 ? 7.428 -3.482 -8.110 1.00 90.62 88 ARG A CA 1
ATOM 699 C C . ARG A 1 88 ? 7.308 -4.585 -9.164 1.00 90.62 88 ARG A C 1
ATOM 701 O O . ARG A 1 88 ? 8.283 -4.855 -9.871 1.00 90.62 88 ARG A O 1
ATOM 708 N N . GLU A 1 89 ? 6.140 -5.204 -9.289 1.00 89.50 89 GLU A N 1
ATOM 709 C CA . GLU A 1 89 ? 5.850 -6.206 -10.319 1.00 89.50 89 GLU A CA 1
ATOM 710 C C . GL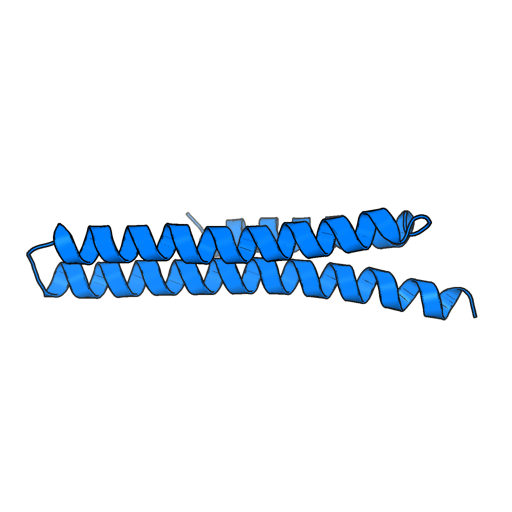U A 1 89 ? 5.966 -5.598 -11.716 1.00 89.50 89 GLU A C 1
ATOM 712 O O . GLU A 1 89 ? 6.757 -6.083 -12.523 1.00 89.50 89 GLU A O 1
ATOM 717 N N . LYS A 1 90 ? 5.311 -4.459 -11.972 1.00 87.00 90 LYS A N 1
ATOM 718 C CA . LYS A 1 90 ? 5.400 -3.759 -13.265 1.00 87.00 90 LYS A CA 1
ATOM 719 C C . LYS A 1 90 ? 6.810 -3.278 -13.611 1.00 87.00 90 LYS A C 1
ATOM 721 O O . LYS A 1 90 ? 7.149 -3.190 -14.794 1.00 87.00 90 LYS A O 1
ATOM 726 N N . VAL A 1 91 ? 7.632 -2.940 -12.615 1.00 85.88 91 VAL A N 1
ATOM 727 C CA . VAL A 1 91 ? 9.066 -2.668 -12.819 1.00 85.88 91 VAL A CA 1
ATOM 728 C C . VAL A 1 91 ? 9.792 -3.951 -13.219 1.00 85.88 91 VAL A C 1
ATOM 730 O O . VAL A 1 91 ? 10.571 -3.944 -14.163 1.00 85.88 91 VAL A O 1
ATOM 733 N N . SER A 1 92 ? 9.518 -5.069 -12.552 1.00 85.75 92 SER A N 1
ATOM 734 C CA . SER A 1 92 ? 10.164 -6.354 -12.848 1.00 85.75 92 SER A CA 1
ATOM 735 C C . SER A 1 92 ? 9.785 -6.889 -14.236 1.00 85.75 92 SER A C 1
ATOM 737 O O . SER A 1 92 ? 10.654 -7.329 -14.985 1.00 85.75 92 SER A O 1
ATOM 739 N N . GLU A 1 93 ? 8.515 -6.774 -14.626 1.00 84.81 93 GLU A N 1
ATOM 740 C CA . GLU A 1 93 ? 8.036 -7.096 -15.976 1.00 84.81 93 GLU A CA 1
ATOM 741 C C . GLU A 1 93 ? 8.691 -6.222 -17.049 1.00 84.81 93 GLU A C 1
ATOM 743 O O . GLU A 1 93 ? 9.008 -6.703 -18.137 1.00 84.81 93 GLU A O 1
ATOM 748 N N . ALA A 1 94 ? 8.904 -4.934 -16.756 1.00 80.31 94 ALA A N 1
ATOM 749 C CA . ALA A 1 94 ? 9.573 -4.022 -17.677 1.00 80.31 94 ALA A CA 1
ATOM 750 C C . ALA A 1 94 ? 10.993 -4.467 -18.025 1.00 80.31 94 ALA A C 1
ATOM 752 O O . ALA A 1 94 ? 11.395 -4.361 -19.181 1.00 80.31 94 ALA A O 1
ATOM 753 N N . VAL A 1 95 ? 11.704 -4.997 -17.034 1.00 75.75 95 VAL A N 1
ATOM 754 C CA . VAL A 1 95 ? 13.081 -5.483 -17.153 1.00 75.75 95 VAL A CA 1
ATOM 755 C C . VAL A 1 95 ? 13.145 -6.767 -17.957 1.00 75.75 95 VAL A C 1
ATOM 757 O O . VAL A 1 95 ? 13.882 -6.848 -18.935 1.00 75.75 95 VAL A O 1
ATOM 760 N N . ASN A 1 96 ? 12.311 -7.741 -17.597 1.00 71.88 96 ASN A N 1
ATOM 761 C CA . ASN A 1 96 ? 12.332 -9.051 -18.239 1.00 71.88 96 ASN A CA 1
ATOM 762 C C . ASN A 1 96 ? 11.910 -8.999 -19.717 1.00 71.88 96 ASN A C 1
ATOM 764 O O . ASN A 1 96 ? 12.382 -9.807 -20.508 1.00 71.88 96 ASN A O 1
ATOM 768 N N . PHE A 1 97 ? 11.036 -8.062 -20.105 1.00 60.41 97 PHE A N 1
ATOM 769 C CA . PHE A 1 97 ? 10.562 -7.956 -21.489 1.00 60.41 97 PHE A CA 1
ATOM 770 C C . PHE A 1 97 ? 11.652 -7.482 -22.464 1.00 60.41 97 PHE A C 1
ATOM 772 O O . PHE A 1 97 ? 11.699 -7.964 -23.588 1.00 60.41 97 PHE A O 1
ATOM 779 N N . LYS A 1 98 ? 12.547 -6.576 -22.046 1.00 56.44 98 LYS A N 1
ATOM 780 C CA . LYS A 1 98 ? 13.593 -6.042 -22.934 1.00 56.44 98 LYS A CA 1
ATOM 781 C C . LYS A 1 98 ? 14.755 -7.023 -23.151 1.00 56.44 98 LYS A C 1
ATOM 783 O O . LYS A 1 98 ? 15.293 -7.069 -24.248 1.00 56.44 98 LYS A O 1
ATOM 788 N N . LEU A 1 99 ? 15.061 -7.873 -22.166 1.00 56.25 99 LEU A N 1
ATOM 789 C CA . LEU A 1 99 ? 16.043 -8.959 -22.319 1.00 56.25 99 LEU A CA 1
ATOM 790 C C . LEU A 1 99 ? 15.635 -9.993 -23.385 1.00 56.25 99 LEU A C 1
ATOM 792 O O . LEU A 1 99 ? 16.501 -10.608 -23.989 1.00 56.25 99 LEU A O 1
ATOM 796 N N . LEU A 1 100 ? 14.330 -10.166 -23.632 1.00 56.25 100 LEU A N 1
ATOM 797 C CA . LEU A 1 100 ? 13.796 -11.084 -24.648 1.00 56.25 100 LEU A CA 1
ATOM 798 C C . LEU A 1 100 ? 13.682 -10.460 -26.051 1.00 56.25 100 LEU A C 1
ATOM 800 O O . LEU A 1 100 ? 13.492 -11.196 -27.012 1.00 56.25 100 LEU A O 1
ATOM 804 N N . GLU A 1 101 ? 13.742 -9.129 -26.182 1.00 55.03 101 GLU A N 1
ATOM 805 C CA . GLU A 1 101 ? 13.753 -8.440 -27.488 1.00 55.03 101 GLU A CA 1
ATOM 806 C C . GLU A 1 101 ? 15.175 -8.262 -28.055 1.00 55.03 101 GLU A C 1
ATOM 808 O O . GLU A 1 101 ? 15.319 -7.942 -29.234 1.00 55.03 101 GLU A O 1
ATOM 813 N N . GLU A 1 102 ? 16.212 -8.450 -27.230 1.00 50.53 102 GLU A N 1
ATOM 814 C CA . GLU A 1 102 ? 17.628 -8.346 -27.622 1.00 50.53 102 GLU A CA 1
ATOM 815 C C . GLU A 1 102 ? 18.306 -9.714 -27.912 1.00 50.53 102 GLU A C 1
ATOM 817 O O . GLU A 1 102 ? 19.461 -9.719 -28.345 1.00 50.53 102 GLU A O 1
ATOM 822 N N . GLU A 1 103 ? 17.604 -10.849 -27.741 1.00 41.09 103 GLU A N 1
ATOM 823 C CA . GLU A 1 103 ? 17.991 -12.201 -28.230 1.00 41.09 103 GLU A CA 1
ATOM 824 C C . GLU A 1 103 ? 17.433 -12.500 -29.634 1.00 41.09 103 GLU A C 1
ATOM 826 O O . GLU A 1 103 ? 18.184 -13.088 -30.452 1.00 41.09 103 GLU A O 1
#

Solvent-accessible surface area (backbone atoms only — not comparable to full-atom values): 5675 Å² total; per-residue (Å²): 134,69,74,70,53,62,60,47,53,53,53,51,50,44,54,52,49,24,52,53,46,48,77,60,60,89,50,67,68,66,51,53,54,48,48,49,50,44,52,53,48,42,52,49,49,55,49,56,46,49,50,50,46,52,49,43,69,75,67,46,81,53,64,70,63,32,51,55,50,47,53,49,53,52,49,51,46,49,54,55,41,52,51,42,49,53,43,47,48,44,45,51,53,31,55,59,55,54,64,65,75,76,111

Mean predicted aligned error: 7.41 Å

Secondary structure (DSSP, 8-state):
--HHHHHHHHHHHHHHHHHHHHHTTT-HHHHHHHHHHHHHHHHHHHHHHHHHHHHHHHH---HHHHHHHHHHHHHHHHHHHHHHHHHHHHHHHHHHHHHTT--

Nearest PDB structures (foldseek):
  4dci-assembly2_H  TM=9.041E-01  e=6.787E+00  Parasynechococcus marenigrum WH 8102
  3zx6-assembly1_A  TM=3.405E-01  e=9.087E+00  Archaeoglobus fulgidus DSM 4304

Radius of gyration: 17.99 Å; Cα contacts (8 Å, |Δi|>4): 50; chains: 1; bounding box: 40×25×52 Å

Sequence (103 aa):
MNEENNWKEFSDDISNMSKKIKSNITDEENIEDLKNSLKATKESISNSFGELIQIVENTVKDDDIKEDALNLVNKLKHEMSNFVDSAREKVSEAVNFKLLEEE